Protein AF-R9TCV0-F1 (afdb_monomer)

Secondary structure (DSSP, 8-state):
---HHHHHHHHHHHHHTT-SS----S--SSS-HHHHHHHHHHHHHHHHHHHHHHS-TTT-SSS--PPPPP-S--TTTT----PPP----GGGG--S----PPPP----TTTTHHHHHHHHHHHHHHHHHHHHTT-

Mean predicted aligned error: 22.86 Å

pLDDT: mean 72.8, std 12.2, range [44.81, 96.5]

Solvent-accessible surface area (backbone atoms only — not comparable to full-atom values): 9183 Å² total; per-residue (Å²): 130,87,54,72,67,57,56,52,51,53,50,51,59,56,52,63,70,66,66,73,87,66,98,77,78,83,90,65,95,86,60,58,72,67,60,57,49,51,54,53,52,52,53,52,52,57,51,49,52,53,57,54,67,69,58,54,76,100,71,67,62,98,63,86,87,70,88,75,76,92,71,94,74,58,89,75,68,78,73,70,76,70,69,77,81,82,82,70,55,80,80,73,61,79,61,99,68,82,80,78,82,74,80,83,81,88,74,62,82,70,72,67,47,65,63,54,55,52,49,52,55,52,50,54,54,49,55,50,53,56,54,58,76,72,106

Foldseek 3Di:
DDDVVVVVVVVVVVVVVVPPDDPPPDDDPPDPPVVVVVVVVVVVVVVVVVVVVVVDPDQPDPDGPDDDDDDPDCVPPDPPPPPDPPDDDPVRVPDPDPPDDDDDPPDPPVPPPVVVVVVVVVVVVVVVVVVVVVD

InterPro domains:
  IPR005169 CagA exotoxin, phosphopeptide substrate mimic region [PF03507] (56-93)
  IPR005169 CagA exotoxin, phosphopeptide substrate mimic region [PF03507] (94-126)

Organism: Helicobacter pylori (NCBI:txid210)

Structure (mmCIF, N/CA/C/O backbone):
data_AF-R9TCV0-F1
#
_entry.id   AF-R9TCV0-F1
#
loop_
_atom_site.group_PDB
_atom_site.id
_atom_site.type_symbol
_atom_site.label_atom_id
_atom_site.label_alt_id
_atom_site.label_comp_id
_atom_site.label_asym_id
_atom_site.label_entity_id
_atom_site.label_seq_id
_atom_site.pdbx_PDB_ins_code
_atom_site.Cartn_x
_atom_site.Cartn_y
_atom_site.Cartn_z
_atom_site.occupancy
_atom_site.B_iso_or_equiv
_atom_site.auth_seq_id
_atom_site.auth_comp_id
_atom_site.auth_asym_id
_atom_site.auth_atom_id
_atom_site.pdbx_PDB_model_num
ATOM 1 N N . LEU A 1 1 ? 45.792 -15.926 23.936 1.00 58.16 1 LEU A N 1
ATOM 2 C CA . LEU A 1 1 ? 44.474 -15.869 24.601 1.00 58.16 1 LEU A CA 1
ATOM 3 C C . LEU A 1 1 ? 43.938 -14.475 24.345 1.00 58.16 1 LEU A C 1
ATOM 5 O O . LEU A 1 1 ? 44.484 -13.534 24.905 1.00 58.16 1 LEU A O 1
ATOM 9 N N . GLU A 1 2 ? 43.004 -14.329 23.405 1.00 63.94 2 GLU A N 1
ATOM 10 C CA . GLU A 1 2 ? 42.333 -13.044 23.164 1.00 63.94 2 GLU A CA 1
ATOM 11 C C . GLU A 1 2 ? 41.682 -12.558 24.458 1.00 63.94 2 GLU A C 1
ATOM 13 O O . GLU A 1 2 ? 41.057 -13.329 25.189 1.00 63.94 2 GLU A O 1
ATOM 18 N N . ASN A 1 3 ? 41.903 -11.287 24.779 1.00 78.50 3 ASN A N 1
ATOM 19 C CA . ASN A 1 3 ? 41.441 -10.694 26.020 1.00 78.50 3 ASN A CA 1
ATOM 20 C C . ASN A 1 3 ? 39.933 -10.433 25.894 1.00 78.50 3 ASN A C 1
ATOM 22 O O . ASN A 1 3 ? 39.474 -9.919 24.875 1.00 78.50 3 ASN A O 1
ATOM 26 N N . PHE A 1 4 ? 39.141 -10.736 26.926 1.00 79.62 4 PHE A N 1
ATOM 27 C CA . PHE A 1 4 ? 37.675 -10.564 26.897 1.00 79.62 4 PHE A CA 1
ATOM 28 C C . PHE A 1 4 ? 37.222 -9.152 26.476 1.00 79.62 4 PHE A C 1
ATOM 30 O O . PHE A 1 4 ? 36.138 -8.975 25.918 1.00 79.62 4 PHE A O 1
ATOM 37 N N . SER A 1 5 ? 38.059 -8.144 26.732 1.00 83.62 5 SER A N 1
ATOM 38 C CA . SER A 1 5 ? 37.838 -6.757 26.317 1.00 83.62 5 SER 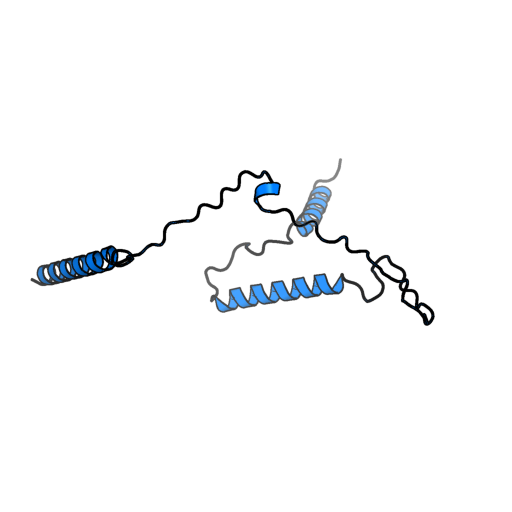A CA 1
ATOM 39 C C . SER A 1 5 ? 37.789 -6.588 24.795 1.00 83.62 5 SER A C 1
ATOM 41 O O . SER A 1 5 ? 36.942 -5.850 24.288 1.00 83.62 5 SER A O 1
ATOM 43 N N . ASP A 1 6 ? 38.657 -7.283 24.065 1.00 83.75 6 ASP A N 1
ATOM 44 C CA . ASP A 1 6 ? 38.774 -7.147 22.612 1.00 83.75 6 ASP A CA 1
ATOM 45 C C . ASP A 1 6 ? 37.563 -7.781 21.924 1.00 83.75 6 ASP A C 1
ATOM 47 O O . ASP A 1 6 ? 36.913 -7.142 21.096 1.00 83.75 6 ASP A O 1
ATOM 51 N N . ILE A 1 7 ? 37.151 -8.959 22.405 1.00 86.81 7 ILE A N 1
ATOM 52 C CA . ILE A 1 7 ? 35.924 -9.652 21.985 1.00 86.81 7 ILE A CA 1
ATOM 53 C C . ILE A 1 7 ? 34.692 -8.768 22.226 1.00 86.81 7 ILE A C 1
ATOM 55 O O . ILE A 1 7 ? 33.828 -8.640 21.358 1.00 86.81 7 ILE A O 1
ATOM 59 N N . LYS A 1 8 ? 34.602 -8.107 23.389 1.00 83.06 8 LYS A N 1
ATOM 60 C CA . LYS A 1 8 ? 33.478 -7.211 23.708 1.00 83.06 8 LYS A CA 1
ATOM 61 C C . LYS A 1 8 ? 33.431 -6.000 22.774 1.00 83.06 8 LYS A C 1
ATOM 63 O O . LYS A 1 8 ? 32.346 -5.588 22.365 1.00 83.06 8 LYS A O 1
ATOM 68 N N . LYS A 1 9 ? 34.586 -5.427 22.436 1.00 84.00 9 LYS A N 1
ATOM 69 C CA . LYS A 1 9 ? 34.685 -4.272 21.536 1.00 84.00 9 LYS A CA 1
ATOM 70 C C . LYS A 1 9 ? 34.322 -4.651 20.100 1.00 84.00 9 LYS A C 1
ATOM 72 O O . LYS A 1 9 ? 33.561 -3.930 19.461 1.00 84.00 9 LYS A O 1
ATOM 77 N N . GLU A 1 10 ? 34.792 -5.803 19.634 1.00 82.19 10 GLU A N 1
ATOM 78 C CA . GLU A 1 10 ? 34.473 -6.337 18.310 1.00 82.19 10 GLU A CA 1
ATOM 79 C C . GLU A 1 10 ? 32.986 -6.687 18.172 1.00 82.19 10 GLU A C 1
ATOM 81 O O . GLU A 1 10 ? 32.360 -6.333 17.173 1.00 82.19 10 GLU A O 1
ATOM 86 N N . LEU A 1 11 ? 32.388 -7.310 19.194 1.00 82.75 11 LEU A N 1
ATOM 87 C CA . LEU A 1 11 ? 30.945 -7.552 19.239 1.00 82.75 11 LEU A CA 1
ATOM 88 C C . LEU A 1 11 ? 30.165 -6.238 19.165 1.00 82.75 11 LEU A C 1
ATOM 90 O O . LEU A 1 11 ? 29.222 -6.140 18.390 1.00 82.75 11 LEU A O 1
ATOM 94 N N . ASN A 1 12 ? 30.566 -5.210 19.914 1.00 78.38 12 ASN A N 1
ATOM 95 C CA . ASN A 1 12 ? 29.849 -3.934 19.942 1.00 78.38 12 ASN A CA 1
ATOM 96 C C . ASN A 1 12 ? 29.910 -3.185 18.595 1.00 78.38 12 ASN A C 1
ATOM 98 O O . ASN A 1 12 ? 28.924 -2.580 18.178 1.00 78.38 1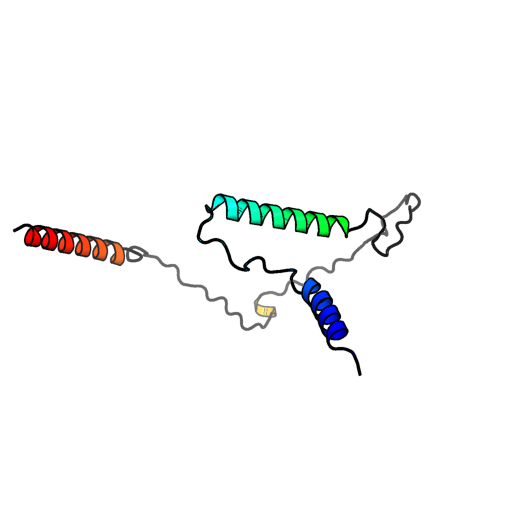2 ASN A O 1
ATOM 102 N N . GLU A 1 13 ? 31.040 -3.261 17.888 1.00 76.69 13 GLU A N 1
ATOM 103 C CA . GLU A 1 13 ? 31.174 -2.740 16.519 1.00 76.69 13 GLU A CA 1
ATOM 104 C C . GLU A 1 13 ? 30.374 -3.572 15.501 1.00 76.69 13 GLU A C 1
ATOM 106 O O . GLU A 1 13 ? 29.704 -3.010 14.635 1.00 76.69 13 GLU A O 1
ATOM 111 N N . LYS A 1 14 ? 30.336 -4.905 15.646 1.00 74.75 14 LYS A N 1
ATOM 112 C CA . LYS A 1 14 ? 29.481 -5.779 14.824 1.00 74.75 14 LYS A CA 1
ATOM 113 C C . LYS A 1 14 ? 27.988 -5.503 15.057 1.00 74.75 14 LYS A C 1
ATOM 115 O O . LYS A 1 14 ? 27.244 -5.415 14.086 1.00 74.75 14 LYS A O 1
ATOM 120 N N . PHE A 1 15 ? 27.550 -5.289 16.303 1.00 68.75 15 PHE A N 1
ATOM 121 C CA . PHE A 1 15 ? 26.151 -5.004 16.667 1.00 68.75 15 PHE A CA 1
ATOM 122 C C . PHE A 1 15 ? 25.662 -3.605 16.278 1.00 68.75 15 PHE A C 1
ATOM 124 O O . PHE A 1 15 ? 24.478 -3.457 15.975 1.00 68.75 15 PHE A O 1
ATOM 131 N N . LYS A 1 16 ? 26.541 -2.595 16.186 1.00 62.09 16 LYS A N 1
ATOM 132 C CA . LYS A 1 16 ? 26.181 -1.280 15.617 1.00 62.09 16 LYS A CA 1
ATOM 133 C C . LYS A 1 16 ? 25.646 -1.386 14.185 1.00 62.09 16 LYS A C 1
ATOM 135 O O . LYS A 1 16 ? 24.736 -0.645 13.826 1.00 62.09 16 LYS A O 1
ATOM 140 N N . ASN A 1 17 ? 26.147 -2.339 13.398 1.00 58.84 17 ASN A N 1
ATOM 141 C CA . ASN A 1 17 ? 25.721 -2.551 12.011 1.00 58.84 17 ASN A CA 1
ATOM 142 C C . ASN A 1 17 ? 24.413 -3.352 11.875 1.00 58.84 17 ASN A C 1
ATOM 144 O O . ASN A 1 17 ? 23.808 -3.341 10.805 1.00 58.84 17 ASN A O 1
ATOM 148 N N . PHE A 1 18 ? 23.950 -4.014 12.943 1.00 58.41 18 PHE A N 1
ATOM 149 C CA . PHE A 1 18 ? 22.685 -4.762 12.956 1.00 58.41 18 PHE A CA 1
ATOM 150 C C . PHE A 1 18 ? 21.464 -3.901 13.319 1.00 58.41 18 PHE A C 1
ATOM 152 O O . PHE A 1 18 ? 20.342 -4.393 13.246 1.00 58.41 18 PHE A O 1
ATOM 159 N N . ASN A 1 19 ? 21.647 -2.624 13.680 1.00 53.31 19 ASN A N 1
ATOM 160 C CA . ASN A 1 19 ? 20.550 -1.753 14.121 1.00 53.31 19 ASN A CA 1
ATOM 161 C C . ASN A 1 19 ? 19.955 -0.871 13.007 1.00 53.31 19 ASN A C 1
ATOM 163 O O . ASN A 1 19 ? 19.261 0.112 13.267 1.00 53.31 19 ASN A O 1
ATOM 167 N N . ASN A 1 20 ? 20.206 -1.233 11.752 1.00 55.03 20 ASN A N 1
ATOM 168 C CA . ASN A 1 20 ? 19.553 -0.622 10.607 1.00 55.03 20 ASN A CA 1
ATOM 169 C C . ASN A 1 20 ? 18.355 -1.495 10.255 1.00 55.03 20 ASN A C 1
ATOM 171 O O . ASN A 1 20 ? 18.534 -2.596 9.743 1.00 55.03 20 ASN A O 1
ATOM 175 N N . ASN A 1 21 ? 17.155 -0.974 10.507 1.00 56.72 21 ASN A N 1
ATOM 176 C CA . ASN A 1 21 ? 15.848 -1.600 10.272 1.00 56.72 21 ASN A CA 1
ATOM 177 C C . ASN A 1 21 ? 15.311 -2.336 11.504 1.00 56.72 21 ASN A C 1
ATOM 179 O O . ASN A 1 21 ? 15.198 -3.556 11.519 1.00 56.72 21 ASN A O 1
ATOM 183 N N . ASN A 1 22 ? 14.959 -1.576 12.542 1.00 51.78 22 ASN A N 1
ATOM 184 C CA . ASN A 1 22 ? 13.591 -1.530 13.067 1.00 51.78 22 ASN A CA 1
ATOM 185 C C . ASN A 1 22 ? 13.552 -0.567 14.257 1.00 51.78 22 ASN A C 1
ATOM 187 O O . ASN A 1 22 ? 13.753 -0.958 15.404 1.00 51.78 22 ASN A O 1
ATOM 191 N N . ASN A 1 23 ? 13.223 0.699 13.988 1.00 52.50 23 ASN A N 1
ATOM 192 C CA . ASN A 1 23 ? 12.807 1.631 15.034 1.00 52.50 23 ASN A CA 1
ATOM 193 C C . ASN A 1 23 ? 11.421 1.213 15.540 1.00 52.50 23 ASN A C 1
ATOM 195 O O . ASN A 1 23 ? 10.407 1.809 15.185 1.00 52.50 23 ASN A O 1
ATOM 199 N N . ASN A 1 24 ? 11.386 0.155 16.342 1.00 57.38 24 ASN A N 1
ATOM 200 C CA . ASN A 1 24 ? 10.321 -0.087 17.301 1.00 57.38 24 ASN A CA 1
ATOM 201 C C . ASN A 1 24 ? 10.913 -0.655 18.600 1.00 57.38 24 ASN A C 1
ATOM 203 O O . ASN A 1 24 ? 10.429 -1.633 19.158 1.00 57.38 24 ASN A O 1
ATOM 207 N N . GLY A 1 25 ? 12.008 -0.046 19.057 1.00 44.81 25 GLY A N 1
ATOM 208 C CA . GLY A 1 25 ? 12.555 -0.250 20.392 1.00 44.81 25 GLY A CA 1
ATOM 209 C C . GLY A 1 25 ? 11.993 0.799 21.343 1.00 44.81 25 GLY A C 1
ATOM 210 O O . GLY A 1 25 ? 12.588 1.857 21.483 1.00 44.81 25 GLY A O 1
ATOM 211 N N . LEU A 1 26 ? 10.830 0.485 21.921 1.00 53.34 26 LEU A N 1
ATOM 212 C CA . LEU A 1 26 ? 10.388 0.850 23.272 1.00 53.34 26 LEU A CA 1
ATOM 213 C C . LEU A 1 26 ? 10.556 2.320 23.721 1.00 53.34 26 LEU A C 1
ATOM 215 O O . LEU A 1 26 ? 11.626 2.693 24.180 1.00 53.34 26 LEU A O 1
ATOM 219 N N . GLU A 1 27 ? 9.462 3.094 23.635 1.00 51.34 27 GLU A N 1
ATOM 220 C CA . GLU A 1 27 ? 9.046 4.229 24.506 1.00 51.34 27 GLU A CA 1
ATOM 221 C C . GLU A 1 27 ? 8.053 5.111 23.714 1.00 51.34 27 GLU A C 1
ATOM 223 O O . GLU A 1 27 ? 8.445 6.080 23.077 1.00 51.34 27 GLU A O 1
ATOM 228 N N . ASN A 1 28 ? 6.763 4.743 23.648 1.00 51.38 28 ASN A N 1
ATOM 229 C CA . ASN A 1 28 ? 5.739 5.570 22.970 1.00 51.38 28 ASN A CA 1
ATOM 230 C C . ASN A 1 28 ? 4.351 5.531 23.641 1.00 51.38 28 ASN A C 1
ATOM 232 O O . ASN A 1 28 ? 3.365 5.921 23.022 1.00 51.38 28 ASN A O 1
ATOM 236 N N . SER A 1 29 ? 4.222 5.069 24.890 1.00 56.12 29 SER A N 1
ATOM 237 C CA . SER A 1 29 ? 2.892 5.046 25.530 1.00 56.12 29 SER A CA 1
ATOM 238 C C . SER A 1 29 ? 2.432 6.423 26.035 1.00 56.12 29 SER A C 1
ATOM 240 O O . SER A 1 29 ? 1.268 6.572 26.397 1.00 56.12 29 SER A O 1
ATOM 242 N N . THR A 1 30 ? 3.321 7.418 26.078 1.00 59.91 30 THR A N 1
ATOM 243 C CA . THR A 1 30 ? 3.091 8.743 26.688 1.00 59.91 30 THR A CA 1
ATOM 244 C C . THR A 1 30 ? 3.149 9.900 25.691 1.00 59.91 30 THR A C 1
ATOM 246 O O . THR A 1 30 ? 2.802 11.029 26.032 1.00 59.91 30 THR A O 1
ATOM 249 N N . GLU A 1 31 ? 3.559 9.641 24.452 1.00 66.19 31 GLU A N 1
ATOM 250 C CA . GLU A 1 31 ? 3.720 10.667 23.429 1.00 66.19 31 GLU A CA 1
ATOM 251 C C . GLU A 1 31 ? 2.478 10.782 22.529 1.00 66.19 31 GLU A C 1
ATOM 253 O O . GLU A 1 31 ? 1.999 9.757 22.032 1.00 66.19 31 GLU A O 1
ATOM 258 N N . PRO A 1 32 ? 1.962 12.000 22.256 1.00 80.19 32 PRO A N 1
ATOM 259 C CA . PRO A 1 32 ? 0.857 12.196 21.323 1.00 80.19 32 PRO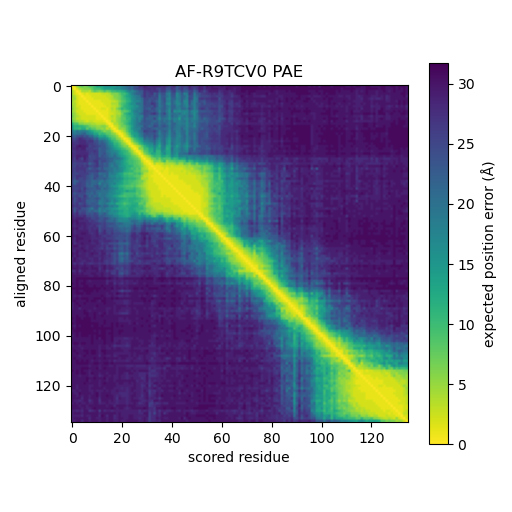 A CA 1
ATOM 260 C C . PRO A 1 32 ? 1.154 11.595 19.943 1.00 80.19 32 PRO A C 1
ATOM 262 O O . PRO A 1 32 ? 2.270 11.687 19.440 1.00 80.19 32 PRO A O 1
ATOM 265 N N . ILE A 1 33 ? 0.134 11.059 19.268 1.00 79.56 33 ILE A N 1
ATOM 266 C CA . ILE A 1 33 ? 0.263 10.410 17.945 1.00 79.56 33 ILE A CA 1
ATOM 267 C C . ILE A 1 33 ? 1.039 11.285 16.937 1.00 79.56 33 ILE A C 1
ATOM 269 O O . ILE A 1 33 ? 1.834 10.781 16.145 1.00 79.56 33 ILE A O 1
ATOM 273 N N . TYR A 1 34 ? 0.864 12.609 16.999 1.00 75.12 34 TYR A N 1
ATOM 274 C CA . TYR A 1 34 ? 1.567 13.561 16.138 1.00 75.12 34 TYR A CA 1
ATOM 275 C C . TYR A 1 34 ? 3.101 13.520 16.285 1.00 75.12 34 TYR A C 1
ATOM 277 O O . TYR A 1 34 ? 3.809 13.570 15.277 1.00 75.12 34 TYR A O 1
ATOM 285 N N . THR A 1 35 ? 3.643 13.385 17.502 1.00 79.00 35 THR A N 1
ATOM 286 C CA . THR A 1 35 ? 5.103 13.368 17.717 1.00 79.00 35 THR A CA 1
ATOM 287 C C . THR A 1 35 ? 5.718 12.069 17.208 1.00 79.00 35 THR A C 1
ATOM 289 O O . THR A 1 35 ? 6.787 12.087 16.595 1.00 79.00 35 THR A O 1
ATOM 292 N N . GLN A 1 36 ? 4.997 10.956 17.357 1.00 80.12 36 GLN A N 1
ATOM 293 C CA . GLN A 1 36 ? 5.385 9.656 16.810 1.00 80.12 36 GLN A CA 1
ATOM 294 C C . GLN A 1 36 ? 5.459 9.700 15.275 1.00 80.12 36 GLN A C 1
ATOM 296 O O . GLN A 1 36 ? 6.433 9.239 14.671 1.00 80.12 36 GLN A O 1
ATOM 301 N N . VAL A 1 37 ? 4.459 10.314 14.629 1.00 83.81 37 VAL A N 1
ATOM 302 C CA . VAL A 1 37 ? 4.433 10.498 13.170 1.00 83.81 37 VAL A CA 1
ATOM 303 C C . VAL A 1 37 ? 5.584 11.392 12.711 1.00 83.81 37 VAL A C 1
ATOM 305 O O . VAL A 1 37 ? 6.301 11.018 11.782 1.00 83.81 37 VAL A O 1
ATOM 308 N N . ALA A 1 38 ? 5.817 12.527 13.375 1.00 85.50 38 ALA A N 1
ATOM 309 C CA . ALA A 1 38 ? 6.904 13.441 13.031 1.00 85.50 38 ALA A CA 1
ATOM 310 C C . ALA A 1 38 ? 8.282 12.759 13.114 1.00 85.50 38 ALA A C 1
ATOM 312 O O . ALA A 1 38 ? 9.086 12.866 12.184 1.00 85.50 38 ALA A O 1
ATOM 313 N N . LYS A 1 39 ? 8.532 11.981 14.177 1.00 82.44 39 LYS A N 1
ATOM 314 C CA . LYS A 1 39 ? 9.766 11.191 14.336 1.00 82.44 39 LYS A CA 1
ATOM 315 C C . LYS A 1 39 ? 9.944 10.174 13.205 1.00 82.44 39 LYS A C 1
ATOM 317 O O . LYS A 1 39 ? 11.030 10.070 12.634 1.00 82.44 39 LYS A O 1
ATOM 322 N N . LYS A 1 40 ? 8.875 9.463 12.828 1.00 83.88 40 LYS A N 1
ATOM 323 C CA . LYS A 1 40 ? 8.895 8.480 11.730 1.00 83.88 40 LYS A CA 1
ATOM 324 C C . LYS A 1 40 ? 9.157 9.127 10.370 1.00 83.88 40 LYS A C 1
ATOM 326 O O . LYS A 1 40 ? 9.914 8.580 9.571 1.00 83.88 40 LYS A O 1
ATOM 331 N N . VAL A 1 41 ? 8.541 10.277 10.100 1.00 87.88 41 VAL A N 1
ATOM 332 C CA . VAL A 1 41 ? 8.751 11.033 8.856 1.00 87.88 41 VAL A CA 1
ATOM 333 C C . VAL A 1 41 ? 10.192 11.524 8.769 1.00 87.88 41 VAL A C 1
ATOM 335 O O . VAL A 1 41 ? 10.842 11.297 7.750 1.00 87.88 41 VAL A O 1
ATOM 338 N N . LYS A 1 42 ? 10.724 12.105 9.849 1.00 86.81 42 LYS A N 1
ATOM 339 C CA . LYS A 1 42 ? 12.115 12.568 9.896 1.00 86.81 42 LYS A CA 1
ATOM 340 C C . LYS A 1 42 ? 13.103 11.431 9.618 1.00 86.81 42 LYS A C 1
ATOM 342 O O . LYS A 1 42 ? 13.977 11.581 8.772 1.00 86.81 42 LYS A O 1
ATOM 347 N N . ALA A 1 43 ? 12.912 10.276 10.256 1.00 86.06 43 ALA A N 1
ATOM 348 C CA . ALA A 1 43 ? 13.764 9.108 10.034 1.00 86.06 43 ALA A CA 1
ATOM 349 C C . ALA A 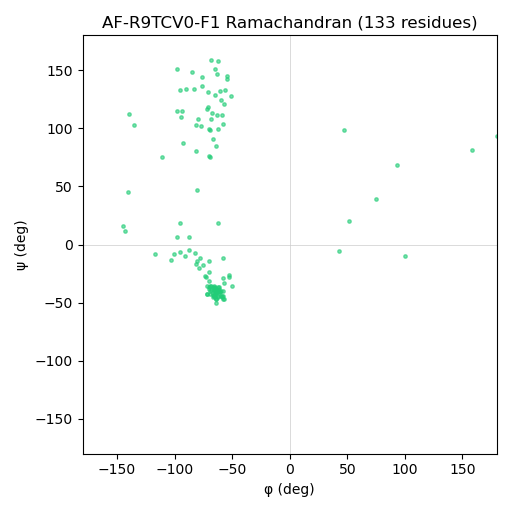1 43 ? 13.754 8.634 8.567 1.00 86.06 43 ALA A C 1
ATOM 351 O O . ALA A 1 43 ? 14.801 8.301 8.016 1.00 86.06 43 ALA A O 1
ATOM 352 N N . LYS A 1 44 ? 12.586 8.645 7.906 1.00 85.88 44 LYS A N 1
ATOM 353 C CA . LYS A 1 44 ? 12.472 8.287 6.481 1.00 85.88 44 LYS A CA 1
ATOM 354 C C . LYS A 1 44 ? 13.185 9.277 5.558 1.00 85.88 44 LYS A C 1
ATOM 356 O O . LYS A 1 44 ? 13.789 8.856 4.577 1.00 85.88 44 LYS A O 1
ATOM 361 N N . ILE A 1 45 ? 13.115 10.573 5.863 1.00 87.19 45 ILE A N 1
ATOM 362 C CA . ILE A 1 45 ? 13.814 11.616 5.099 1.00 87.19 45 ILE A CA 1
ATOM 363 C C . ILE A 1 45 ? 15.330 11.436 5.231 1.00 87.19 45 ILE A C 1
ATOM 365 O O . ILE A 1 45 ? 16.040 11.439 4.228 1.00 87.19 45 ILE A O 1
ATOM 369 N N . ASP A 1 46 ? 15.817 11.199 6.450 1.00 85.56 46 ASP A N 1
ATOM 370 C CA . ASP A 1 46 ? 17.242 10.982 6.714 1.00 85.56 46 ASP A CA 1
ATOM 371 C C . ASP A 1 46 ? 17.767 9.722 5.991 1.00 85.56 46 ASP A C 1
ATOM 373 O O . ASP A 1 46 ? 18.880 9.729 5.461 1.00 85.56 46 ASP A O 1
ATOM 377 N N . GLN A 1 47 ? 16.958 8.659 5.905 1.00 85.06 47 GLN A N 1
ATOM 378 C CA . GLN A 1 47 ? 17.276 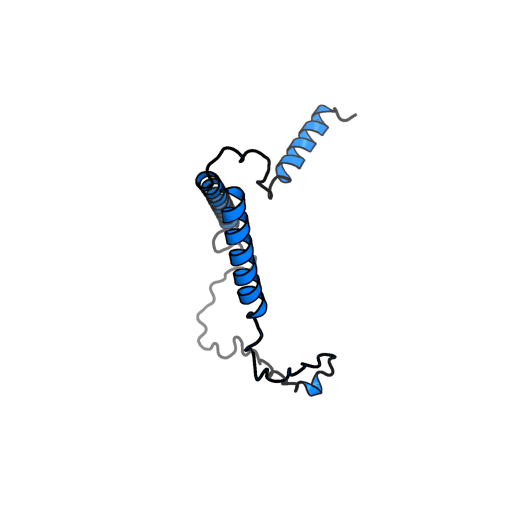7.448 5.137 1.00 85.06 47 GLN A CA 1
ATOM 379 C C . GLN A 1 47 ? 17.340 7.716 3.625 1.00 85.06 47 GLN A C 1
ATOM 381 O O . GLN A 1 47 ? 18.263 7.253 2.955 1.00 85.06 47 GLN A O 1
ATOM 386 N N . LEU A 1 48 ? 16.378 8.467 3.083 1.00 84.12 48 LEU A N 1
ATOM 387 C CA . LEU A 1 48 ? 16.343 8.807 1.660 1.00 84.12 48 LEU A CA 1
ATOM 388 C C . LEU A 1 48 ? 17.553 9.658 1.258 1.00 84.12 48 LEU A C 1
ATOM 390 O O . LEU A 1 48 ? 18.160 9.406 0.222 1.00 84.12 48 LEU A O 1
ATOM 394 N N . ASN A 1 49 ? 17.941 10.614 2.102 1.00 84.19 49 ASN A N 1
ATOM 395 C CA . ASN A 1 49 ? 19.099 11.471 1.859 1.00 84.19 49 ASN A CA 1
ATOM 396 C C . ASN A 1 49 ? 20.419 10.683 1.850 1.00 84.19 49 ASN A C 1
ATOM 398 O O . ASN A 1 49 ? 21.284 10.958 1.024 1.00 84.19 49 ASN A O 1
ATOM 402 N N . GLN A 1 50 ? 20.563 9.679 2.720 1.00 82.50 50 GLN A N 1
ATOM 403 C CA . GLN A 1 50 ? 21.727 8.781 2.729 1.00 82.50 50 GLN A CA 1
ATOM 404 C C . GLN A 1 50 ? 21.761 7.853 1.508 1.00 82.50 50 GLN A C 1
ATOM 406 O O . GLN A 1 50 ? 22.818 7.623 0.926 1.00 82.50 50 GLN A O 1
ATOM 411 N N . ALA A 1 51 ? 20.604 7.334 1.088 1.00 78.06 51 ALA A N 1
ATOM 412 C CA . ALA A 1 51 ? 20.513 6.528 -0.127 1.00 78.06 51 ALA A CA 1
ATOM 413 C C . ALA A 1 51 ? 20.834 7.362 -1.380 1.00 78.06 51 ALA A C 1
ATOM 415 O O . ALA A 1 51 ? 21.528 6.892 -2.280 1.00 78.06 51 ALA A O 1
ATOM 416 N N . ALA A 1 52 ? 20.371 8.613 -1.418 1.00 71.94 52 ALA A N 1
ATOM 417 C CA . ALA A 1 52 ? 20.635 9.537 -2.513 1.00 71.94 52 ALA A CA 1
ATOM 418 C C . ALA A 1 52 ? 22.100 9.995 -2.557 1.00 71.94 52 ALA A C 1
ATOM 420 O O . ALA A 1 52 ? 22.655 10.125 -3.644 1.00 71.94 52 ALA A O 1
ATOM 421 N N . SER A 1 53 ? 22.754 10.194 -1.407 1.00 73.06 53 SER A N 1
ATOM 422 C CA . SER A 1 53 ? 24.174 10.572 -1.368 1.00 73.06 53 SER A CA 1
ATOM 423 C C . SER A 1 53 ? 25.117 9.442 -1.801 1.00 73.06 53 SER A C 1
ATOM 425 O O . SER A 1 53 ? 26.223 9.724 -2.261 1.00 73.06 53 SER A O 1
ATOM 427 N N . GLY A 1 54 ? 24.683 8.180 -1.701 1.00 67.12 54 GLY A N 1
ATOM 428 C CA . GLY A 1 54 ? 25.412 7.005 -2.195 1.00 67.12 54 GLY A CA 1
ATOM 429 C C . GLY A 1 54 ? 25.257 6.734 -3.698 1.00 67.12 54 GLY A C 1
ATOM 430 O O . GLY A 1 54 ? 26.071 6.013 -4.271 1.00 67.12 54 GLY A O 1
ATOM 431 N N . PHE A 1 55 ? 24.252 7.323 -4.355 1.00 64.69 55 PHE A N 1
ATOM 432 C CA . PHE A 1 55 ? 24.123 7.332 -5.816 1.00 64.69 55 PHE A CA 1
ATOM 433 C C . PHE A 1 55 ? 25.012 8.448 -6.370 1.00 64.69 55 PHE A C 1
ATOM 435 O O . PHE A 1 55 ? 24.559 9.566 -6.614 1.00 64.69 55 PHE A O 1
ATOM 442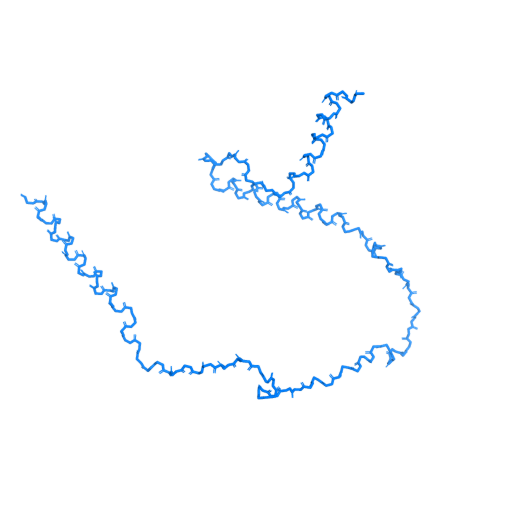 N N . GLY A 1 56 ? 26.316 8.202 -6.492 1.00 62.62 56 GLY A N 1
ATOM 443 C CA . GLY A 1 56 ? 27.221 9.285 -6.843 1.00 62.62 56 GLY A CA 1
ATOM 444 C C . GLY A 1 56 ? 26.985 9.856 -8.241 1.00 62.62 56 GLY A C 1
ATOM 445 O O . GLY A 1 56 ? 26.483 9.209 -9.162 1.00 62.62 56 GLY A O 1
ATOM 446 N N . GLY A 1 57 ? 27.312 11.142 -8.358 1.00 63.78 57 GLY A N 1
ATOM 447 C CA . GLY A 1 57 ? 26.890 11.984 -9.468 1.00 63.78 57 GLY A CA 1
ATOM 448 C C . GLY A 1 57 ? 27.379 11.494 -10.827 1.00 63.78 57 GLY A C 1
ATOM 449 O O . GLY A 1 57 ? 28.559 11.205 -10.975 1.00 63.78 57 GLY A O 1
ATOM 450 N N . VAL A 1 58 ? 26.449 11.448 -11.790 1.00 58.66 58 VAL A N 1
ATOM 451 C CA . VAL A 1 58 ? 26.538 11.405 -13.274 1.00 58.66 58 VAL A CA 1
ATOM 452 C C . VAL A 1 58 ? 27.587 10.476 -13.939 1.00 58.66 58 VAL A C 1
ATOM 454 O O . VAL A 1 58 ? 27.545 10.301 -15.146 1.00 58.66 58 VAL A O 1
ATOM 457 N N . ASN A 1 59 ? 28.484 9.808 -13.208 1.00 57.34 59 ASN A N 1
ATOM 458 C CA . ASN A 1 59 ? 29.652 9.096 -13.744 1.00 57.34 59 ASN A CA 1
ATOM 459 C C . ASN A 1 59 ? 29.985 7.778 -13.003 1.00 57.34 59 ASN A C 1
ATOM 461 O O . ASN A 1 59 ? 31.074 7.247 -13.193 1.00 57.34 59 ASN A O 1
ATOM 465 N N . GLN A 1 60 ? 29.105 7.253 -12.135 1.00 60.41 60 GLN A N 1
ATOM 466 C CA . GLN A 1 60 ? 29.405 6.069 -11.299 1.00 60.41 60 GLN A CA 1
ATOM 467 C C . GLN A 1 60 ? 28.836 4.731 -11.793 1.00 60.41 60 GLN A C 1
ATOM 469 O O . GLN A 1 60 ? 29.203 3.684 -11.260 1.00 60.41 60 GLN A O 1
ATOM 474 N N . ALA A 1 61 ? 27.989 4.715 -12.824 1.00 62.03 61 ALA A N 1
ATOM 475 C CA . ALA A 1 61 ? 27.694 3.463 -13.514 1.00 62.03 61 ALA A CA 1
ATOM 476 C C . ALA A 1 61 ? 28.946 3.060 -14.306 1.00 62.03 61 ALA A C 1
ATOM 478 O O . ALA A 1 61 ? 29.492 3.891 -15.026 1.00 62.03 61 ALA A O 1
ATOM 479 N N . GLY A 1 62 ? 29.401 1.808 -14.198 1.00 57.50 62 GLY A N 1
ATOM 480 C CA . GLY A 1 62 ? 30.609 1.277 -14.858 1.00 57.50 62 GLY A CA 1
ATOM 481 C C . GLY A 1 62 ? 30.598 1.283 -16.396 1.00 57.50 62 GLY A C 1
ATOM 482 O O . GLY A 1 62 ? 31.375 0.569 -17.022 1.00 57.50 62 GLY A O 1
ATOM 483 N N . PHE A 1 63 ? 29.724 2.075 -17.012 1.00 61.91 63 PHE A N 1
ATOM 484 C CA . PHE A 1 63 ? 29.711 2.362 -18.432 1.00 61.91 63 PHE A CA 1
ATOM 485 C C . PHE A 1 63 ? 30.407 3.709 -18.662 1.00 61.91 63 PHE A C 1
ATOM 487 O O . PHE A 1 63 ? 29.902 4.741 -18.214 1.00 61.91 63 PHE A O 1
ATOM 494 N N . PRO A 1 64 ? 31.557 3.740 -19.355 1.00 66.31 64 PRO A N 1
ATOM 495 C CA . PRO A 1 64 ? 32.215 4.996 -19.674 1.00 66.31 64 PRO A CA 1
ATOM 496 C C . PRO A 1 64 ? 31.302 5.832 -20.581 1.00 66.31 64 PRO A C 1
ATOM 498 O O . PRO A 1 64 ? 31.086 5.486 -21.743 1.00 66.31 64 PRO A O 1
ATOM 501 N N . LEU A 1 65 ? 30.781 6.942 -20.054 1.00 64.00 65 LEU A N 1
ATOM 502 C CA . LEU A 1 65 ? 30.050 7.955 -20.816 1.00 64.00 65 LEU A CA 1
ATOM 503 C C . LEU A 1 65 ? 31.01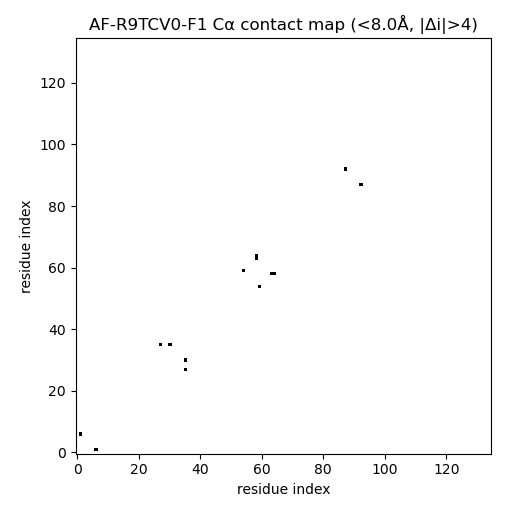6 8.643 -21.788 1.00 64.00 65 LEU A C 1
ATOM 505 O O . LEU A 1 65 ? 31.690 9.619 -21.458 1.00 64.00 65 LEU A O 1
ATOM 509 N N . LYS A 1 66 ? 31.110 8.103 -23.003 1.00 70.12 66 LYS A N 1
ATOM 510 C CA . LYS A 1 66 ? 31.822 8.728 -24.118 1.00 70.12 66 LYS A CA 1
ATOM 511 C C . LYS A 1 66 ? 30.848 9.616 -24.888 1.00 70.12 66 LYS A C 1
ATOM 513 O O . LYS A 1 66 ? 29.734 9.206 -25.200 1.00 70.12 66 LYS A O 1
ATOM 518 N N . ARG A 1 67 ? 31.274 10.840 -25.205 1.00 72.00 67 ARG A N 1
ATOM 519 C CA . ARG A 1 67 ? 30.574 11.673 -26.190 1.00 72.00 67 ARG A CA 1
ATOM 520 C C . ARG A 1 67 ? 30.829 11.051 -27.563 1.00 72.00 67 ARG A C 1
ATOM 522 O O . ARG A 1 67 ? 31.985 10.906 -27.945 1.00 72.00 67 ARG A O 1
ATOM 529 N N . HIS A 1 68 ? 29.766 10.628 -28.237 1.00 68.69 68 HIS A N 1
ATOM 530 C CA . HIS A 1 68 ? 29.828 10.127 -29.608 1.00 68.69 68 HIS A CA 1
ATOM 531 C C . HIS A 1 68 ? 29.772 11.300 -30.592 1.00 68.69 68 HIS A C 1
ATOM 533 O O . HIS A 1 68 ? 29.136 12.318 -30.302 1.00 68.69 68 HIS A O 1
ATOM 539 N N . ASP A 1 69 ? 30.425 11.153 -31.742 1.00 80.38 69 ASP A N 1
ATOM 540 C CA . ASP A 1 69 ? 30.281 12.091 -32.854 1.00 80.38 69 ASP A CA 1
ATOM 541 C C . ASP A 1 69 ? 28.834 12.103 -33.366 1.00 80.38 69 ASP A C 1
ATOM 543 O O . ASP A 1 69 ? 28.066 11.160 -33.144 1.00 80.38 69 ASP A O 1
ATOM 547 N N . LYS A 1 70 ? 28.444 13.190 -34.041 1.00 78.94 70 LYS A N 1
ATOM 548 C CA . LYS A 1 70 ? 27.113 13.290 -34.649 1.00 78.94 70 LYS A CA 1
ATOM 549 C C . LYS A 1 70 ? 26.944 12.159 -35.665 1.00 78.94 70 LYS A C 1
ATOM 551 O O . LYS A 1 70 ? 27.752 12.015 -36.575 1.00 78.94 70 LYS A O 1
ATOM 556 N N . VAL A 1 71 ? 25.898 11.361 -35.484 1.00 75.38 71 VAL A N 1
ATOM 557 C CA . VAL A 1 71 ? 25.518 10.305 -36.422 1.00 75.38 71 VAL A CA 1
ATOM 558 C C . VAL A 1 71 ? 24.480 10.887 -37.373 1.00 75.38 71 VAL A C 1
ATOM 560 O O . VAL A 1 71 ? 23.384 11.231 -36.936 1.00 75.38 71 VAL A O 1
ATOM 563 N N . ASP A 1 72 ? 24.828 10.996 -38.655 1.00 75.50 72 ASP A N 1
ATOM 564 C CA . ASP A 1 72 ? 23.933 11.552 -39.680 1.00 75.50 72 ASP A CA 1
ATOM 565 C C . ASP A 1 72 ? 22.788 10.589 -40.052 1.00 75.50 72 ASP A C 1
ATOM 567 O O . ASP A 1 72 ? 21.708 11.034 -40.434 1.00 75.50 72 ASP A O 1
ATOM 571 N N . ASP A 1 73 ? 22.990 9.274 -39.893 1.00 73.62 73 ASP A N 1
ATOM 572 C CA . ASP A 1 73 ? 21.968 8.246 -40.126 1.00 73.62 73 ASP A CA 1
ATOM 573 C C . ASP A 1 73 ? 21.940 7.195 -39.002 1.00 73.62 73 ASP A C 1
ATOM 575 O O . ASP A 1 73 ? 22.768 6.285 -38.923 1.00 73.62 73 ASP A O 1
ATOM 579 N N . LEU A 1 74 ? 20.945 7.320 -38.121 1.00 74.88 74 LEU A N 1
ATOM 580 C CA . LEU A 1 74 ? 20.676 6.396 -37.016 1.00 74.88 74 LEU A CA 1
ATOM 581 C C . LEU A 1 74 ? 19.763 5.225 -37.419 1.00 74.88 74 LEU A C 1
ATOM 583 O O . LEU A 1 74 ? 19.406 4.426 -36.557 1.00 74.88 74 LEU A O 1
ATOM 587 N N . SER A 1 75 ? 19.404 5.063 -38.701 1.00 71.69 75 SER A N 1
ATOM 588 C CA . SER A 1 75 ? 18.475 4.018 -39.181 1.00 71.69 75 SER A CA 1
ATOM 589 C C . SER A 1 75 ? 18.903 2.574 -38.867 1.00 71.69 75 SER A C 1
ATOM 591 O O . SER A 1 75 ? 18.118 1.632 -39.026 1.00 71.69 75 SER A O 1
ATOM 593 N N . LYS A 1 76 ? 20.150 2.378 -38.421 1.00 67.62 76 LYS A N 1
ATOM 594 C CA . LYS A 1 76 ? 20.731 1.090 -38.012 1.00 67.62 76 LYS A CA 1
ATOM 595 C C . LYS A 1 76 ? 20.836 0.908 -36.496 1.00 67.62 76 LYS A C 1
ATOM 597 O O . LYS A 1 76 ? 21.046 -0.215 -36.044 1.00 67.62 76 LYS A O 1
ATOM 602 N N . VAL A 1 77 ? 20.671 1.971 -35.707 1.00 66.88 77 VAL A N 1
ATOM 603 C CA . VAL A 1 77 ? 20.666 1.895 -34.243 1.00 66.88 77 VAL A CA 1
ATOM 604 C C . VAL A 1 77 ? 19.289 1.414 -33.799 1.00 66.88 77 VAL A C 1
ATOM 606 O O . VAL A 1 77 ? 18.301 2.130 -33.896 1.00 66.88 77 VAL A O 1
ATOM 609 N N . GLY A 1 78 ? 19.216 0.173 -33.321 1.00 65.00 78 GLY A N 1
ATOM 610 C CA . GLY A 1 78 ? 18.029 -0.313 -32.624 1.00 65.00 78 GLY A CA 1
ATOM 611 C C . GLY A 1 78 ? 16.823 -0.632 -33.506 1.00 65.00 78 GLY A C 1
ATOM 612 O O . GLY A 1 78 ? 15.694 -0.449 -33.058 1.00 65.00 78 GLY A O 1
ATOM 613 N N . ARG A 1 79 ? 17.004 -1.225 -34.697 1.00 58.00 79 ARG A N 1
ATOM 614 C CA . ARG A 1 79 ? 15.935 -2.102 -35.210 1.00 58.00 79 ARG A CA 1
ATOM 615 C C . ARG A 1 79 ? 15.906 -3.352 -34.334 1.00 58.00 79 ARG A C 1
ATOM 617 O O . ARG A 1 79 ? 16.376 -4.411 -34.738 1.00 58.00 79 ARG A O 1
ATOM 624 N N . SER A 1 80 ? 15.370 -3.221 -33.117 1.00 61.00 80 SER A N 1
ATOM 625 C CA . SER A 1 80 ? 14.786 -4.366 -32.444 1.00 61.00 80 SER A CA 1
ATOM 626 C C . SER A 1 80 ? 13.706 -4.845 -33.397 1.00 61.00 80 SER A C 1
ATOM 628 O O . SER A 1 80 ? 12.663 -4.206 -33.551 1.00 61.00 80 SER A O 1
ATOM 630 N N . VAL A 1 81 ? 13.986 -5.926 -34.111 1.00 57.53 81 VAL A N 1
ATOM 631 C CA . VAL A 1 81 ? 12.925 -6.749 -34.662 1.00 57.53 81 VAL A CA 1
ATOM 632 C C . VAL A 1 81 ? 12.205 -7.287 -33.439 1.00 57.53 81 VAL A C 1
ATOM 634 O O . VAL A 1 81 ? 12.581 -8.319 -32.904 1.00 57.53 81 VAL A O 1
ATOM 637 N N . SER A 1 82 ? 11.266 -6.505 -32.899 1.00 58.84 82 SER A N 1
ATOM 638 C CA . SER A 1 82 ? 10.308 -7.039 -31.948 1.00 58.84 82 SER A CA 1
ATOM 639 C C . SER A 1 82 ? 9.623 -8.141 -32.735 1.00 58.84 82 SER A C 1
ATOM 641 O O . SER A 1 82 ? 8.978 -7.816 -33.737 1.00 58.84 82 SER A O 1
ATOM 643 N N . PRO A 1 83 ? 9.822 -9.423 -32.386 1.00 72.25 83 PRO A N 1
ATOM 644 C CA . PRO A 1 83 ? 9.038 -10.467 -33.011 1.00 72.25 83 PRO A CA 1
ATOM 645 C C . PRO A 1 83 ? 7.573 -10.082 -32.812 1.00 72.25 83 PRO A C 1
ATOM 647 O O . PRO A 1 83 ? 7.228 -9.517 -31.764 1.00 72.25 83 PRO A O 1
ATOM 650 N N . GLU A 1 84 ? 6.723 -10.330 -33.804 1.00 69.25 84 GLU A N 1
ATOM 651 C CA . GLU A 1 84 ? 5.289 -10.272 -33.545 1.00 69.25 84 GLU A CA 1
ATOM 652 C C . GLU A 1 84 ? 5.024 -11.147 -32.314 1.00 69.25 84 GLU A C 1
ATOM 654 O O . GLU A 1 84 ? 5.519 -12.282 -32.263 1.00 69.25 84 GLU A O 1
ATOM 659 N N . PRO A 1 85 ? 4.339 -10.632 -31.279 1.00 68.00 85 PRO A N 1
ATOM 660 C CA . PRO A 1 85 ? 3.938 -11.492 -30.187 1.00 68.00 85 PRO A CA 1
ATOM 661 C C . PRO A 1 85 ? 3.098 -12.612 -30.797 1.00 68.00 85 PRO A C 1
ATOM 663 O O . PRO A 1 85 ? 2.094 -12.357 -31.460 1.00 68.00 85 PRO A O 1
ATOM 666 N N . ILE A 1 86 ? 3.538 -13.857 -30.618 1.00 66.69 86 ILE A N 1
ATOM 667 C CA . ILE A 1 86 ? 2.767 -15.017 -31.051 1.00 66.69 86 ILE A CA 1
ATOM 668 C C . ILE A 1 86 ? 1.560 -15.082 -30.115 1.00 66.69 86 ILE A C 1
ATOM 670 O O . ILE A 1 86 ? 1.675 -15.503 -28.963 1.00 66.69 86 ILE A O 1
ATOM 674 N N . TYR A 1 87 ? 0.417 -14.584 -30.583 1.00 58.97 87 TYR A N 1
ATOM 675 C CA . TYR A 1 87 ? -0.843 -14.671 -29.859 1.00 58.97 87 TYR A CA 1
ATOM 676 C C . TYR A 1 87 ? -1.278 -16.136 -29.816 1.00 58.97 87 TYR A C 1
ATOM 678 O O . TYR A 1 87 ? -1.693 -16.696 -30.826 1.00 58.97 87 TYR A O 1
ATOM 686 N N . ALA A 1 88 ? -1.179 -16.749 -28.642 1.00 66.12 88 ALA A N 1
ATOM 687 C CA . ALA A 1 88 ? -1.857 -18.000 -28.347 1.00 66.12 88 ALA A CA 1
ATOM 688 C C . ALA A 1 88 ? -3.300 -17.681 -27.928 1.00 66.12 88 ALA A C 1
ATOM 690 O O . ALA A 1 88 ? -3.529 -16.780 -27.113 1.00 66.12 88 ALA A O 1
ATOM 691 N N . THR A 1 89 ? -4.281 -18.399 -28.473 1.00 60.62 89 THR A N 1
ATOM 692 C CA . THR A 1 89 ? -5.630 -18.392 -27.900 1.00 60.62 89 THR A CA 1
ATOM 693 C C . THR A 1 89 ? -5.599 -19.101 -26.544 1.00 60.62 89 THR A C 1
ATOM 695 O O . THR A 1 89 ? -4.681 -19.864 -26.248 1.00 60.62 89 THR A O 1
ATOM 698 N N . ILE A 1 90 ? -6.577 -18.841 -25.671 1.00 58.91 90 ILE A N 1
ATOM 699 C CA . ILE A 1 90 ? -6.613 -19.454 -24.327 1.00 58.91 90 ILE A CA 1
ATOM 700 C C . ILE A 1 90 ? -6.629 -20.993 -24.429 1.00 58.91 90 ILE A C 1
ATOM 702 O O . ILE A 1 90 ? -6.071 -21.669 -23.565 1.00 58.91 90 ILE A O 1
ATOM 706 N N . ASP A 1 91 ? -7.191 -21.523 -25.518 1.00 62.72 91 ASP A N 1
ATOM 707 C CA . ASP A 1 91 ? -7.233 -22.953 -25.829 1.00 62.72 91 ASP A CA 1
ATOM 708 C C . ASP A 1 91 ? -5.843 -23.516 -26.196 1.00 62.72 91 ASP A C 1
ATOM 710 O O . ASP A 1 91 ? -5.526 -24.653 -25.846 1.00 62.72 91 ASP A O 1
ATOM 714 N N . ASP A 1 92 ? -4.972 -22.704 -26.808 1.00 71.62 92 ASP A N 1
ATOM 715 C CA . ASP A 1 92 ? -3.599 -23.080 -27.186 1.00 71.62 92 ASP A CA 1
ATOM 716 C C . ASP A 1 92 ? -2.637 -23.132 -25.986 1.00 71.62 92 ASP A C 1
ATOM 718 O O . ASP A 1 92 ? -1.558 -23.720 -26.066 1.00 71.62 92 ASP A O 1
ATOM 722 N N . LEU A 1 93 ? -3.004 -22.510 -24.859 1.00 68.56 93 LEU A N 1
ATOM 723 C CA . LEU A 1 93 ? -2.148 -22.408 -23.672 1.00 68.56 93 LEU A CA 1
ATOM 724 C C . LEU A 1 93 ? -2.182 -23.648 -22.769 1.00 68.56 93 LEU A C 1
ATOM 726 O O . LEU A 1 93 ? -1.401 -23.706 -21.819 1.00 68.56 93 LEU A O 1
ATOM 730 N N . GLY A 1 94 ? -3.060 -24.628 -23.032 1.00 66.88 94 GLY A N 1
ATOM 731 C CA . GLY A 1 94 ? -3.047 -25.957 -22.394 1.00 66.88 94 GLY A CA 1
ATOM 732 C C . GLY A 1 94 ? -3.006 -25.968 -20.855 1.00 66.88 94 GLY A C 1
ATOM 733 O O . GLY A 1 94 ? -2.581 -26.956 -20.256 1.00 66.88 94 GLY A O 1
ATOM 734 N N . GLY A 1 95 ? -3.386 -24.863 -20.206 1.00 66.50 95 GLY A N 1
ATOM 735 C CA . GLY A 1 95 ? -3.204 -24.630 -18.775 1.00 66.50 95 GLY A CA 1
ATOM 736 C C . GLY A 1 95 ? -4.462 -24.948 -17.960 1.00 66.50 95 GLY A C 1
ATOM 737 O O . GLY A 1 95 ? -5.578 -24.768 -18.448 1.00 66.50 95 GLY A O 1
ATOM 738 N N . PRO A 1 96 ? -4.330 -25.359 -16.685 1.00 64.31 96 PRO A N 1
ATOM 739 C CA . PRO A 1 96 ? -5.448 -25.749 -15.830 1.00 64.31 96 PRO A CA 1
ATOM 740 C C . PRO A 1 96 ? -6.155 -24.522 -15.231 1.00 64.31 96 PRO A C 1
ATOM 742 O O . PRO A 1 96 ? -6.415 -24.469 -14.030 1.00 64.31 96 PRO A O 1
ATOM 745 N N . PHE A 1 97 ? -6.459 -23.511 -16.046 1.00 59.56 97 PHE A N 1
ATOM 746 C CA . PHE A 1 97 ? -7.178 -22.317 -15.608 1.00 59.56 97 PHE A CA 1
ATOM 747 C C . PHE A 1 97 ? -8.578 -22.279 -16.227 1.00 59.56 97 PHE A C 1
ATOM 749 O O . PHE A 1 97 ? -8.828 -21.496 -17.144 1.00 59.56 97 PHE A O 1
ATOM 756 N N . PRO A 1 98 ? -9.533 -23.090 -15.732 1.00 63.50 98 PRO A N 1
ATOM 757 C CA . PRO A 1 98 ? -10.925 -22.891 -16.081 1.00 63.50 98 PRO A CA 1
ATOM 758 C C . PRO A 1 98 ? -11.385 -21.587 -15.421 1.00 63.50 98 PRO A C 1
ATOM 760 O O . PRO A 1 98 ? -11.710 -21.554 -14.232 1.00 63.50 98 PRO A O 1
ATOM 763 N N . LEU A 1 99 ? -11.402 -20.491 -16.181 1.00 64.00 99 LEU A N 1
ATOM 764 C CA . LEU A 1 99 ? -12.095 -19.274 -15.773 1.00 64.00 99 LEU A CA 1
ATOM 765 C C . LEU A 1 99 ? -13.585 -19.612 -15.651 1.00 64.00 99 LEU A C 1
ATOM 767 O O . LEU A 1 99 ? -14.309 -19.702 -16.644 1.00 64.00 99 LEU A O 1
ATOM 771 N N . LYS A 1 100 ? -14.039 -19.855 -14.419 1.00 62.94 100 LYS A N 1
ATOM 772 C CA . LYS A 1 100 ? -15.450 -20.100 -14.121 1.00 62.94 100 LYS A CA 1
ATOM 773 C C . LYS A 1 100 ? -16.219 -18.808 -14.375 1.00 62.94 100 LYS A C 1
ATOM 775 O O . LYS A 1 100 ? -16.037 -17.818 -13.671 1.00 62.94 100 LYS A O 1
ATOM 780 N N . ARG A 1 101 ? -17.085 -18.822 -15.386 1.00 63.38 101 ARG A N 1
ATOM 781 C CA . ARG A 1 101 ? -18.117 -17.796 -15.544 1.00 63.38 101 ARG A CA 1
ATOM 782 C C . ARG A 1 101 ? -19.160 -18.050 -14.457 1.00 63.38 101 ARG A C 1
ATOM 784 O O . ARG A 1 101 ? -19.740 -19.129 -14.419 1.00 63.38 101 ARG A O 1
ATOM 791 N N . HIS A 1 102 ? -19.321 -17.102 -13.541 1.00 64.69 102 HIS A N 1
ATOM 792 C CA . HIS A 1 102 ? -20.405 -17.132 -12.564 1.00 64.69 102 HIS A CA 1
ATOM 793 C C . HIS A 1 102 ? -21.715 -16.728 -13.245 1.00 64.69 102 HIS A C 1
ATOM 795 O O . HIS A 1 102 ? -21.710 -15.849 -14.112 1.00 64.69 102 HIS A O 1
ATOM 801 N N . ASP A 1 103 ? -22.820 -17.352 -12.840 1.00 74.88 103 ASP A N 1
ATOM 802 C CA . ASP A 1 103 ? -24.151 -16.936 -13.272 1.00 74.88 103 ASP A CA 1
ATOM 803 C C . ASP A 1 103 ? -24.447 -15.519 -12.771 1.00 74.88 103 ASP A C 1
ATOM 805 O O . ASP A 1 103 ? -23.982 -15.097 -11.705 1.00 74.88 103 ASP A O 1
ATOM 809 N N . LYS A 1 104 ? -25.205 -14.761 -13.564 1.00 71.81 104 LYS A N 1
ATOM 810 C CA . LYS A 1 104 ? -25.632 -13.417 -13.174 1.00 71.81 104 LYS A CA 1
ATOM 811 C C . LYS A 1 104 ? -26.561 -13.542 -11.965 1.00 71.81 104 LYS A C 1
ATOM 813 O O . LYS A 1 104 ? -27.490 -14.342 -11.968 1.00 71.81 104 LYS A O 1
ATOM 818 N N . VAL A 1 105 ? -26.279 -12.780 -10.911 1.00 73.06 105 VAL A N 1
ATOM 819 C CA . VAL A 1 105 ? -27.159 -12.710 -9.740 1.00 73.06 105 VAL A CA 1
ATOM 820 C C . VAL A 1 105 ? -28.285 -11.740 -10.073 1.00 73.06 105 VAL A C 1
ATOM 822 O O . VAL A 1 105 ? -28.071 -10.529 -10.070 1.00 73.06 105 VAL A O 1
ATOM 825 N N . ASP A 1 106 ? -29.460 -12.280 -10.381 1.00 73.19 106 ASP A N 1
ATOM 826 C CA . ASP A 1 106 ? -30.611 -11.484 -10.826 1.00 73.19 106 ASP A CA 1
ATOM 827 C C . ASP A 1 106 ? -31.355 -10.787 -9.671 1.00 73.19 106 ASP A C 1
ATOM 829 O O . ASP A 1 106 ? -32.037 -9.789 -9.896 1.00 73.19 106 ASP A O 1
ATOM 833 N N . ASP A 1 107 ? -31.202 -11.259 -8.425 1.00 72.00 107 ASP A N 1
ATOM 834 C CA . ASP A 1 107 ? -31.829 -10.650 -7.246 1.00 72.00 107 ASP A CA 1
ATOM 835 C C . ASP A 1 107 ? -30.886 -10.619 -6.028 1.00 72.00 107 ASP A C 1
ATOM 837 O O . ASP A 1 107 ? -30.551 -11.647 -5.436 1.00 72.00 107 ASP A O 1
ATOM 841 N N . LEU A 1 108 ? -30.477 -9.407 -5.633 1.00 75.12 108 LEU A N 1
ATOM 842 C CA . LEU A 1 108 ? -29.697 -9.132 -4.420 1.00 75.12 108 LEU A CA 1
ATOM 843 C C . LEU A 1 108 ? -30.560 -8.662 -3.243 1.00 75.12 108 LEU A C 1
ATOM 845 O O . LEU A 1 108 ? -30.004 -8.296 -2.208 1.00 75.12 108 LEU A O 1
ATOM 849 N N . SER A 1 109 ? -31.892 -8.675 -3.353 1.00 74.62 109 SER A N 1
ATOM 850 C CA . SER A 1 109 ? -32.803 -8.149 -2.327 1.00 74.62 109 SER A CA 1
ATOM 851 C C . SER A 1 109 ? -32.548 -8.730 -0.936 1.00 74.62 109 SER A C 1
ATOM 853 O O . SER A 1 109 ? -32.784 -8.055 0.054 1.00 74.62 109 SER A O 1
ATOM 855 N N . LYS A 1 110 ? -31.991 -9.942 -0.830 1.00 66.88 110 LYS A N 1
ATOM 856 C CA . LYS A 1 110 ? -31.664 -10.600 0.448 1.00 66.88 110 LYS A CA 1
ATOM 857 C C . LYS A 1 110 ? -30.253 -10.322 0.973 1.00 66.88 110 LYS A C 1
ATOM 859 O O . LYS A 1 110 ? -29.951 -10.662 2.120 1.00 66.88 110 LYS A O 1
ATOM 864 N N . VAL A 1 111 ? -29.383 -9.700 0.181 1.00 69.88 111 VAL A N 1
ATOM 865 C CA . VAL A 1 111 ? -28.011 -9.380 0.583 1.00 69.88 111 VAL A CA 1
ATOM 866 C C . VAL A 1 111 ? -28.037 -8.163 1.507 1.00 69.88 111 VAL A C 1
ATOM 868 O O . VAL A 1 111 ? -28.164 -7.025 1.078 1.00 69.88 111 VAL A O 1
ATOM 871 N N . GLY A 1 112 ? -27.912 -8.407 2.813 1.00 66.75 112 GLY A N 1
ATOM 872 C CA . GLY A 1 112 ? -27.803 -7.354 3.828 1.00 66.75 112 GLY A CA 1
ATOM 873 C C . GLY A 1 112 ? -29.087 -7.025 4.597 1.00 66.75 112 GLY A C 1
ATOM 874 O O . GLY A 1 112 ? -28.983 -6.355 5.623 1.00 66.75 112 GLY A O 1
ATOM 875 N N . LEU A 1 113 ? -30.255 -7.546 4.194 1.00 69.31 113 LEU A N 1
ATOM 876 C CA . LEU A 1 113 ? -31.513 -7.364 4.938 1.00 69.31 113 LEU A CA 1
ATOM 877 C C . LEU A 1 113 ? -31.494 -8.025 6.322 1.00 69.31 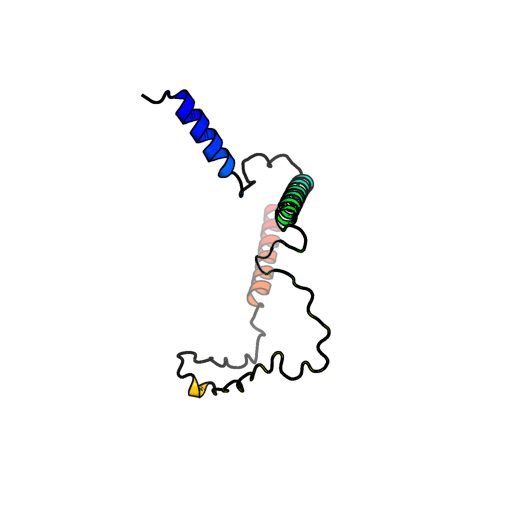113 LEU A C 1
ATOM 879 O O . LEU A 1 113 ? -32.008 -7.444 7.278 1.00 69.31 113 LEU A O 1
ATOM 883 N N . SER A 1 114 ? -30.858 -9.194 6.448 1.00 73.06 114 SER A N 1
ATOM 884 C CA . SER A 1 114 ? -30.816 -9.947 7.710 1.00 73.06 114 SER A CA 1
ATOM 885 C C . SER A 1 114 ? -30.199 -9.141 8.855 1.00 73.06 114 SER A C 1
ATOM 887 O O . SER A 1 114 ? -30.724 -9.142 9.963 1.00 73.06 114 SER A O 1
ATOM 889 N N . ARG A 1 115 ? -29.134 -8.378 8.579 1.00 81.94 115 ARG A N 1
ATOM 890 C CA . ARG A 1 115 ? -28.455 -7.551 9.588 1.00 81.94 115 ARG A CA 1
ATOM 891 C C . ARG A 1 115 ? -29.302 -6.367 10.048 1.00 81.94 115 ARG A C 1
ATOM 893 O O . ARG A 1 115 ? -29.242 -6.007 11.215 1.00 81.94 115 ARG A O 1
ATOM 900 N N . ASN A 1 116 ? -30.080 -5.757 9.154 1.00 83.38 116 ASN A N 1
ATOM 901 C CA . ASN A 1 116 ? -30.935 -4.620 9.509 1.00 83.38 116 ASN A CA 1
ATOM 902 C C . ASN A 1 116 ? -32.129 -5.075 10.370 1.00 83.38 116 ASN A C 1
ATOM 904 O O . ASN A 1 116 ? -32.403 -4.485 11.411 1.00 83.38 116 ASN A O 1
ATOM 908 N N . GLN A 1 117 ? -32.758 -6.196 10.004 1.00 86.19 117 GLN A N 1
ATOM 909 C CA . GLN A 1 117 ? -33.832 -6.809 10.794 1.00 86.19 117 GLN A CA 1
ATOM 910 C C . GLN A 1 117 ? -33.350 -7.242 12.189 1.00 86.19 117 GLN A C 1
ATOM 912 O O . GLN A 1 117 ? -34.024 -6.988 13.184 1.00 86.19 117 GLN A O 1
ATOM 917 N N . GLU A 1 118 ? -32.152 -7.827 12.277 1.00 86.00 118 GLU A N 1
ATOM 918 C CA . GLU A 1 118 ? -31.540 -8.210 13.554 1.00 86.00 118 GLU A CA 1
ATOM 919 C C . GLU A 1 118 ? -31.237 -6.994 14.449 1.00 86.00 118 GLU A C 1
ATOM 921 O O . GLU A 1 118 ? -31.423 -7.052 15.666 1.00 86.00 118 GLU A O 1
ATOM 926 N N . LEU A 1 119 ? -30.796 -5.874 13.864 1.00 91.00 119 LEU A N 1
ATOM 927 C CA . LEU A 1 119 ? -30.551 -4.630 14.598 1.00 91.00 119 LEU A CA 1
ATOM 928 C C . LEU A 1 119 ? -31.842 -4.030 15.156 1.00 91.00 119 LEU A C 1
ATOM 930 O O . LEU A 1 119 ? -31.858 -3.645 16.323 1.00 91.00 119 LEU A O 1
ATOM 934 N N . ALA A 1 120 ? -32.915 -3.988 14.361 1.00 92.06 120 ALA A N 1
ATOM 935 C CA . ALA A 1 120 ? -34.216 -3.506 14.821 1.00 92.06 120 ALA A CA 1
ATOM 936 C C . ALA A 1 120 ? -34.701 -4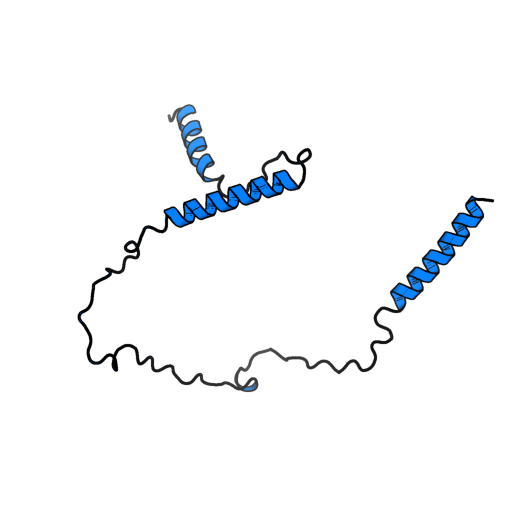.308 16.040 1.00 92.06 120 ALA A C 1
ATOM 938 O O . ALA A 1 120 ? -35.017 -3.735 17.079 1.00 92.06 120 ALA A O 1
ATOM 939 N N . GLN A 1 121 ? -34.614 -5.638 15.968 1.00 92.25 121 GLN A N 1
ATOM 940 C CA . GLN A 1 121 ? -35.043 -6.507 17.061 1.00 92.25 121 GLN A CA 1
ATOM 941 C C . GLN A 1 121 ? -34.181 -6.355 18.326 1.00 92.25 121 GLN A C 1
ATOM 943 O O . GLN A 1 121 ? -34.691 -6.401 19.445 1.00 92.25 121 GLN A O 1
ATOM 948 N N . LYS A 1 122 ? -32.869 -6.127 18.173 1.00 95.38 122 LYS A N 1
ATOM 949 C CA . LYS A 1 122 ? -31.973 -5.825 19.302 1.00 95.38 122 LYS A CA 1
ATOM 950 C C . LYS A 1 122 ? -32.305 -4.489 19.972 1.00 95.38 122 LYS A C 1
ATOM 952 O O . LYS A 1 122 ? -32.214 -4.402 21.194 1.00 95.38 122 LYS A O 1
ATOM 957 N N . ILE A 1 123 ? -32.688 -3.473 19.197 1.00 96.12 123 ILE A N 1
ATOM 958 C CA . ILE A 1 123 ? -33.083 -2.156 19.717 1.00 96.12 123 ILE A CA 1
ATOM 959 C C . ILE A 1 123 ? -34.385 -2.261 20.517 1.00 96.12 123 ILE A C 1
ATOM 961 O O . ILE A 1 123 ? -34.450 -1.743 21.631 1.00 96.12 123 ILE A O 1
ATOM 965 N N . ASP A 1 124 ? -35.383 -2.977 20.001 1.00 96.19 124 ASP A N 1
ATOM 966 C CA . ASP A 1 124 ? -36.668 -3.154 20.686 1.00 96.19 124 ASP A CA 1
ATOM 967 C C . ASP A 1 124 ? -36.500 -3.877 22.030 1.00 96.19 124 ASP A C 1
ATOM 969 O O . ASP A 1 124 ? -36.992 -3.412 23.060 1.00 96.19 124 ASP A O 1
ATOM 973 N N . ASN A 1 125 ? -35.711 -4.955 22.048 1.00 96.50 125 ASN A N 1
ATOM 974 C CA . ASN A 1 125 ? -35.400 -5.688 23.277 1.00 96.50 125 ASN A CA 1
ATOM 975 C C . ASN A 1 125 ? -34.670 -4.814 24.310 1.00 96.50 125 ASN A C 1
ATOM 977 O O . ASN A 1 125 ? -34.947 -4.895 25.506 1.00 96.50 125 ASN A O 1
ATOM 981 N N . LEU A 1 126 ? -33.739 -3.966 23.860 1.00 96.19 126 LEU A N 1
ATOM 982 C CA . LEU A 1 126 ? -33.009 -3.055 24.741 1.00 96.19 126 LEU A CA 1
ATOM 983 C C . LEU A 1 126 ? -33.938 -1.992 25.341 1.00 96.19 126 LEU A C 1
ATOM 985 O O . LEU A 1 126 ? -33.868 -1.720 26.539 1.00 96.19 126 LEU A O 1
ATOM 989 N N . ASN A 1 127 ? -34.828 -1.420 24.530 1.00 95.81 127 ASN A N 1
ATOM 990 C CA . ASN A 1 127 ? -35.812 -0.440 24.990 1.00 95.81 127 ASN A CA 1
ATOM 991 C C . ASN A 1 127 ? -36.763 -1.030 26.042 1.00 95.81 127 ASN A C 1
ATOM 993 O O . ASN A 1 127 ? -37.088 -0.355 27.025 1.00 95.81 127 ASN A O 1
ATOM 997 N N . GLN A 1 128 ? -37.162 -2.293 25.876 1.00 94.94 128 GLN A N 1
ATOM 998 C CA . GLN A 1 128 ? -37.970 -3.008 26.861 1.00 94.94 128 GLN A CA 1
ATOM 999 C C . GLN A 1 128 ? -37.209 -3.197 28.183 1.00 94.94 128 GLN A C 1
ATOM 1001 O O . GLN A 1 128 ? -37.700 -2.798 29.238 1.00 94.94 128 GLN A O 1
ATOM 1006 N N . ALA A 1 129 ? -35.971 -3.698 28.128 1.00 93.06 129 ALA A N 1
ATOM 1007 C CA . ALA A 1 129 ? -35.151 -3.921 29.321 1.00 93.06 129 ALA A CA 1
ATOM 1008 C C . ALA A 1 129 ? -34.853 -2.623 30.098 1.00 93.06 129 ALA A C 1
ATOM 1010 O O . ALA A 1 129 ? -34.831 -2.613 31.328 1.00 93.06 129 ALA A O 1
ATOM 1011 N N . VAL A 1 130 ? -34.649 -1.503 29.394 1.00 93.94 130 VAL A N 1
ATOM 1012 C CA . VAL A 1 130 ? -34.444 -0.182 30.016 1.00 93.94 130 VAL A CA 1
ATOM 1013 C C . VAL A 1 130 ? -35.717 0.331 30.688 1.00 93.94 130 VAL A C 1
ATOM 1015 O O . VAL A 1 130 ? -35.631 0.985 31.728 1.00 93.94 130 VAL A O 1
ATOM 1018 N N . SER A 1 131 ? -36.885 0.058 30.105 1.00 91.62 131 SER A N 1
ATOM 1019 C CA . SER A 1 131 ? -38.174 0.416 30.706 1.00 91.62 131 SER A CA 1
ATOM 1020 C C . SER A 1 131 ? -38.429 -0.372 31.992 1.00 91.62 131 SER A C 1
ATOM 1022 O O . SER A 1 131 ? -38.842 0.213 32.987 1.00 91.62 131 SER A O 1
ATOM 1024 N N . GLU A 1 132 ? -38.115 -1.668 31.997 1.00 89.56 132 GLU A N 1
ATOM 1025 C CA . GLU A 1 132 ? -38.271 -2.548 33.163 1.00 89.56 132 GLU A CA 1
ATOM 1026 C C . GLU A 1 132 ? -37.295 -2.211 34.295 1.00 89.56 132 GLU A C 1
ATOM 1028 O O . GLU A 1 132 ? -37.684 -2.207 35.454 1.00 89.56 132 GLU A O 1
ATOM 1033 N N . ALA A 1 133 ? -36.045 -1.864 33.977 1.00 86.38 133 ALA A N 1
ATOM 1034 C CA . ALA A 1 133 ? -35.052 -1.473 34.980 1.00 86.38 133 ALA A CA 1
ATOM 1035 C C . ALA A 1 133 ? -35.330 -0.103 35.634 1.00 86.38 133 ALA A C 1
ATOM 1037 O O . ALA A 1 133 ? -34.688 0.247 36.624 1.00 86.38 133 ALA A O 1
ATOM 1038 N N . LYS A 1 134 ? -36.230 0.698 35.048 1.00 80.88 134 LYS A N 1
ATOM 1039 C CA . LYS A 1 134 ? -36.677 1.994 35.583 1.00 80.88 134 LYS A CA 1
ATOM 1040 C C . LYS A 1 134 ? -37.970 1.901 36.403 1.00 80.88 134 LYS A C 1
ATOM 1042 O O . LYS A 1 134 ? -38.370 2.930 36.952 1.00 80.88 134 LYS A O 1
ATOM 1047 N N . ALA A 1 135 ? -38.617 0.736 36.438 1.00 63.91 135 ALA A N 1
ATOM 1048 C CA . ALA A 1 135 ? -39.781 0.452 37.278 1.00 63.91 135 ALA A CA 1
ATOM 1049 C C . ALA A 1 135 ? -39.346 0.042 38.692 1.00 63.91 135 ALA A C 1
ATOM 1051 O O . ALA A 1 135 ? -40.071 0.415 39.641 1.00 63.91 135 ALA A O 1
#

Radius of gyration: 34.22 Å; Cα contacts (8 Å, |Δi|>4): 7; chains: 1; bounding box: 84×40×77 Å

Sequence (135 aa):
LENFSDIKKELNEKFKNFNNNNNNGLENSTEPIYTQVAKKVKAKIDQLNQAASGFGGVNQAGFPLKRHDKVDDLSKVGRSVSPEPIYATIDDLGGPFPLKRHDKVDDLSKVGLSRNQELAQKIDNLNQAVSEAKA